Protein AF-A0A9X8H5X5-F1 (afdb_monomer_lite)

InterPro domains:
  IPR011709 DEAD-box helicase, OB fold [PF07717] (3-53)

pLDDT: mean 88.12, std 8.19, range [50.34, 95.38]

Foldseek 3Di:
DDPPADEEADCPDPCVPVPAPDKDADDWDDDVGIHGPPIDHDDPVVCCVVPVVVDDDDDPVDDDPVNVPDDDDDDDDPVDDPPPPPPVVVPD

Structure (mmCIF, N/CA/C/O backbone):
data_AF-A0A9X8H5X5-F1
#
_entry.id   AF-A0A9X8H5X5-F1
#
loop_
_atom_site.group_PDB
_atom_site.id
_atom_site.type_symbol
_atom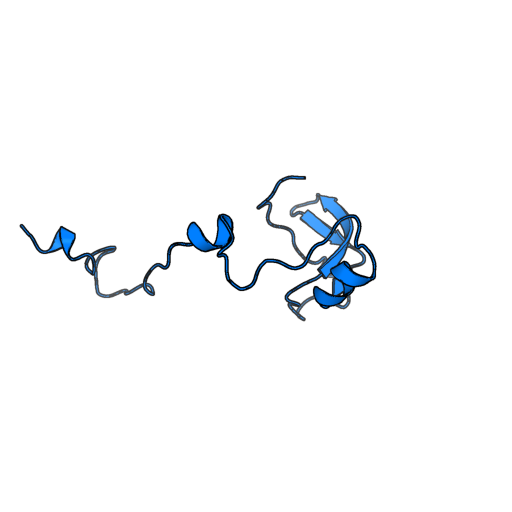_site.label_atom_id
_atom_site.label_alt_id
_atom_site.label_comp_id
_atom_site.label_asym_id
_atom_site.label_entity_id
_atom_site.label_seq_id
_atom_site.pdbx_PDB_ins_code
_atom_site.Cartn_x
_atom_site.Cartn_y
_atom_site.Cartn_z
_atom_site.occupancy
_atom_site.B_iso_or_equiv
_atom_site.auth_seq_id
_atom_site.auth_comp_id
_atom_site.auth_asym_id
_atom_site.auth_atom_id
_atom_site.pdbx_PDB_model_num
ATOM 1 N N . MET A 1 1 ? -16.108 -2.655 -4.103 1.00 50.34 1 MET A N 1
ATOM 2 C CA . MET A 1 1 ? -14.637 -2.780 -4.063 1.00 50.34 1 MET A CA 1
ATOM 3 C C . MET A 1 1 ? -14.325 -3.759 -2.946 1.00 50.34 1 MET A C 1
ATOM 5 O O . MET A 1 1 ? -14.834 -3.554 -1.853 1.00 50.34 1 MET A O 1
ATOM 9 N N . VAL A 1 2 ? -13.671 -4.882 -3.240 1.00 54.91 2 VAL A N 1
ATOM 10 C CA . VAL A 1 2 ? -13.498 -5.979 -2.273 1.00 54.91 2 VAL A CA 1
ATOM 11 C C . VAL A 1 2 ? -12.395 -5.588 -1.287 1.00 54.91 2 VAL A C 1
ATOM 13 O O . VAL A 1 2 ? -11.228 -5.504 -1.660 1.00 54.91 2 VAL A O 1
ATOM 16 N N . GLU A 1 3 ? -12.763 -5.286 -0.042 1.00 73.69 3 GLU A N 1
ATOM 17 C CA . GLU A 1 3 ? -11.789 -5.057 1.028 1.00 73.69 3 GLU A CA 1
ATOM 18 C C . GLU A 1 3 ? -11.008 -6.356 1.290 1.00 73.69 3 GLU A C 1
ATOM 20 O O . GLU A 1 3 ? -11.601 -7.414 1.489 1.00 73.69 3 GLU A O 1
ATOM 25 N N . GLY A 1 4 ? -9.672 -6.284 1.287 1.00 77.44 4 GLY A N 1
ATOM 26 C CA . GLY A 1 4 ? -8.798 -7.416 1.622 1.00 77.44 4 GLY A CA 1
ATOM 27 C C . GLY A 1 4 ? -8.291 -8.256 0.445 1.00 77.44 4 GLY A C 1
ATOM 28 O O . GLY A 1 4 ? -7.613 -9.255 0.678 1.00 77.44 4 GLY A O 1
ATOM 29 N N . GLN A 1 5 ? -8.564 -7.866 -0.803 1.00 86.50 5 GLN A N 1
ATOM 30 C CA . GLN A 1 5 ? -7.995 -8.540 -1.971 1.00 86.50 5 GLN A CA 1
ATOM 31 C C . GLN A 1 5 ? -6.503 -8.178 -2.144 1.00 86.50 5 GLN A C 1
ATOM 33 O O . GLN A 1 5 ? -6.171 -6.989 -2.186 1.00 86.50 5 GLN A O 1
ATOM 38 N N . PRO A 1 6 ? -5.585 -9.161 -2.225 1.00 90.69 6 PRO A N 1
ATOM 39 C CA . PRO A 1 6 ? -4.160 -8.885 -2.369 1.00 90.69 6 PRO A CA 1
ATOM 40 C C . PRO A 1 6 ? -3.830 -8.403 -3.788 1.00 90.69 6 PRO A C 1
ATOM 42 O O . PRO A 1 6 ? -3.940 -9.158 -4.752 1.00 90.69 6 PRO A O 1
ATOM 45 N N . VAL A 1 7 ? -3.357 -7.161 -3.896 1.00 92.81 7 VAL A N 1
ATOM 46 C CA . VAL A 1 7 ? -2.911 -6.535 -5.151 1.00 92.81 7 VAL A CA 1
ATOM 47 C C . VAL A 1 7 ? -1.415 -6.227 -5.108 1.00 92.81 7 VAL A C 1
ATOM 49 O O . VAL A 1 7 ? -0.846 -5.981 -4.043 1.00 92.81 7 VAL A O 1
ATOM 52 N N . TYR A 1 8 ? -0.764 -6.225 -6.270 1.00 93.62 8 TYR A N 1
ATOM 53 C CA . TYR A 1 8 ? 0.689 -6.082 -6.389 1.00 93.62 8 TYR A CA 1
ATOM 54 C C . TYR 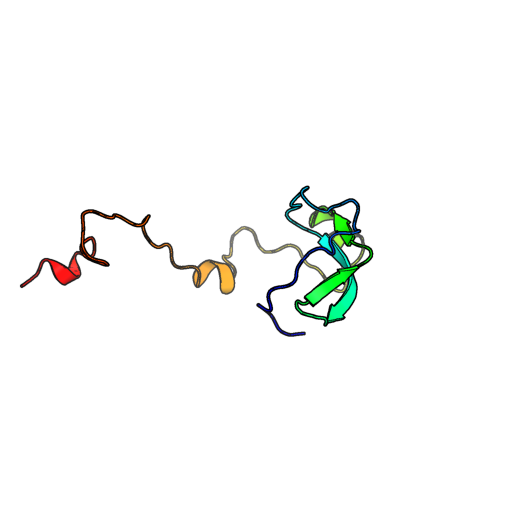A 1 8 ? 1.069 -4.882 -7.260 1.00 93.62 8 TYR A C 1
ATOM 56 O O . TYR A 1 8 ? 0.358 -4.518 -8.192 1.00 93.62 8 TYR A O 1
ATOM 64 N N . ILE A 1 9 ? 2.226 -4.270 -7.001 1.00 95.25 9 ILE A N 1
ATOM 65 C CA . ILE A 1 9 ? 2.788 -3.248 -7.897 1.00 95.25 9 ILE A CA 1
ATOM 66 C C . ILE A 1 9 ? 3.305 -3.946 -9.161 1.00 95.25 9 ILE A C 1
ATOM 68 O O . ILE A 1 9 ? 4.041 -4.931 -9.072 1.00 95.25 9 ILE A O 1
ATOM 72 N N . HIS A 1 10 ? 2.921 -3.450 -10.340 1.00 94.12 10 HIS A N 1
ATOM 73 C CA . HIS A 1 10 ? 3.389 -4.011 -11.606 1.00 94.12 10 HIS A CA 1
ATOM 74 C C . HIS A 1 10 ? 4.927 -3.902 -11.735 1.00 94.12 10 HIS A C 1
ATOM 76 O O . HIS A 1 10 ? 5.463 -2.824 -11.467 1.00 94.12 10 HIS A O 1
ATOM 82 N N . PRO A 1 11 ? 5.647 -4.940 -12.214 1.00 93.19 11 PRO A N 1
ATOM 83 C CA . PRO A 1 11 ? 7.115 -4.934 -12.298 1.00 93.19 11 PRO A CA 1
ATOM 84 C C . PRO A 1 11 ? 7.720 -3.794 -13.124 1.00 93.19 11 PRO A C 1
ATOM 86 O O . PRO A 1 11 ? 8.817 -3.334 -12.839 1.00 93.19 11 PRO A O 1
ATOM 89 N N . ALA A 1 12 ? 6.991 -3.312 -14.134 1.00 91.62 12 ALA A N 1
ATOM 90 C CA . ALA A 1 12 ? 7.413 -2.173 -14.956 1.00 91.62 12 ALA A CA 1
ATOM 91 C C . ALA A 1 12 ? 7.215 -0.793 -14.289 1.00 91.62 12 ALA A C 1
ATOM 93 O O . ALA A 1 12 ? 7.536 0.226 -14.893 1.00 91.62 12 ALA A O 1
ATOM 94 N N . SER A 1 13 ? 6.636 -0.724 -13.087 1.00 92.69 13 SER A N 1
ATOM 95 C CA . SER A 1 13 ? 6.479 0.539 -12.361 1.00 92.69 13 SER A CA 1
ATOM 96 C C . SER A 1 13 ? 7.812 0.995 -11.765 1.00 92.69 13 SER A C 1
ATOM 98 O O . SER A 1 13 ? 8.566 0.190 -11.227 1.00 92.69 13 SER A O 1
ATOM 100 N N . ALA A 1 14 ? 8.060 2.306 -11.749 1.00 92.12 14 ALA A N 1
ATOM 101 C CA . ALA A 1 14 ? 9.218 2.896 -11.070 1.00 92.12 14 ALA A CA 1
ATOM 102 C C . ALA A 1 14 ? 9.236 2.647 -9.545 1.00 92.12 14 ALA A C 1
ATOM 104 O O . ALA A 1 14 ? 10.284 2.754 -8.911 1.00 92.12 14 ALA A O 1
ATOM 105 N N . LEU A 1 15 ? 8.085 2.312 -8.951 1.00 92.62 15 LEU A N 1
ATOM 106 C CA . LEU A 1 15 ? 7.959 1.990 -7.525 1.00 92.62 15 LEU A CA 1
ATOM 107 C C . LEU A 1 15 ? 8.178 0.503 -7.217 1.00 92.62 15 LEU A C 1
ATOM 109 O O . LEU A 1 15 ? 8.069 0.090 -6.059 1.00 92.62 15 LEU A O 1
ATOM 113 N N . PHE A 1 16 ? 8.502 -0.311 -8.224 1.00 89.44 16 PHE A N 1
ATOM 114 C CA . PHE A 1 16 ? 8.865 -1.704 -8.014 1.00 89.44 16 PHE A CA 1
ATOM 115 C C . PHE A 1 16 ? 10.107 -1.789 -7.101 1.00 89.44 16 PHE A C 1
ATOM 117 O O . PHE A 1 16 ? 11.089 -1.080 -7.308 1.00 89.44 16 PHE A O 1
ATOM 124 N N . ASN A 1 17 ? 10.043 -2.614 -6.049 1.00 90.12 17 ASN A N 1
ATOM 125 C CA . ASN A 1 17 ? 11.045 -2.758 -4.972 1.00 90.12 17 ASN A CA 1
ATOM 126 C C . ASN A 1 17 ? 11.244 -1.561 -4.018 1.00 90.12 17 ASN A C 1
ATOM 128 O O . ASN A 1 17 ? 12.140 -1.604 -3.176 1.00 90.12 17 ASN A O 1
ATOM 132 N N . LYS A 1 18 ? 10.438 -0.495 -4.104 1.00 90.38 18 LYS A N 1
ATOM 133 C CA . LYS A 1 18 ? 10.487 0.613 -3.127 1.00 90.38 18 LYS A CA 1
ATOM 134 C C . LYS A 1 18 ? 9.590 0.391 -1.907 1.00 90.38 18 LYS A C 1
ATOM 136 O O . LYS A 1 18 ? 9.789 1.063 -0.905 1.00 90.38 18 LYS A O 1
ATOM 141 N N . ASN A 1 19 ? 8.626 -0.528 -2.005 1.00 88.44 19 ASN A N 1
ATOM 142 C CA . ASN A 1 19 ? 7.658 -0.881 -0.958 1.00 88.44 19 ASN A CA 1
ATOM 143 C C . ASN A 1 19 ? 7.102 0.331 -0.171 1.00 88.44 19 ASN A C 1
ATOM 145 O O . ASN A 1 19 ? 7.212 0.362 1.055 1.00 88.44 19 ASN A O 1
ATOM 149 N N . PRO A 1 20 ? 6.510 1.332 -0.853 1.00 93.44 20 PRO A N 1
ATOM 150 C CA . PRO A 1 20 ? 5.828 2.429 -0.169 1.00 93.44 20 PRO A CA 1
ATOM 151 C C . PRO A 1 20 ? 4.648 1.914 0.670 1.00 93.44 20 PRO A C 1
ATOM 153 O O . PRO A 1 20 ? 3.962 0.975 0.268 1.00 93.44 20 PRO A O 1
ATOM 156 N N . GLU A 1 21 ? 4.390 2.557 1.811 1.00 92.31 21 GLU A N 1
ATOM 157 C CA . GLU A 1 21 ? 3.288 2.189 2.715 1.00 92.31 21 GLU A CA 1
ATOM 158 C C . GLU A 1 21 ? 1.910 2.509 2.111 1.00 92.31 21 GLU A C 1
ATOM 160 O O . GLU A 1 21 ? 0.978 1.718 2.232 1.00 92.31 21 GLU A O 1
ATOM 165 N N . TRP A 1 22 ? 1.798 3.647 1.416 1.00 93.00 22 TRP A N 1
ATOM 166 C CA . TRP A 1 22 ? 0.553 4.139 0.826 1.00 93.00 22 TRP A CA 1
ATOM 167 C C . TRP A 1 22 ? 0.746 4.492 -0.646 1.00 93.00 22 TRP A C 1
ATOM 169 O O . TRP A 1 22 ? 1.696 5.190 -1.014 1.00 93.00 22 TRP A O 1
ATOM 179 N N . VAL A 1 23 ? -0.177 4.027 -1.492 1.00 94.44 23 VAL A N 1
ATOM 180 C CA . VAL A 1 23 ? -0.157 4.282 -2.934 1.00 94.44 23 VAL A CA 1
ATOM 181 C C . VAL A 1 23 ? -1.545 4.562 -3.498 1.00 94.44 23 VAL A C 1
ATOM 183 O O . VAL A 1 23 ? -2.545 4.043 -3.006 1.00 94.44 23 VAL A O 1
ATOM 186 N N . ILE A 1 24 ? -1.581 5.336 -4.579 1.00 94.06 24 ILE A N 1
ATOM 187 C CA . ILE A 1 24 ? -2.727 5.458 -5.486 1.00 94.06 24 ILE A CA 1
ATOM 188 C C . ILE A 1 24 ? -2.342 4.820 -6.823 1.00 94.06 24 ILE A C 1
ATOM 190 O O . ILE A 1 24 ? -1.185 4.901 -7.241 1.00 94.06 24 ILE A O 1
ATOM 194 N N . TYR A 1 25 ? -3.302 4.186 -7.493 1.00 94.69 25 TYR A N 1
ATOM 195 C CA . TYR A 1 25 ? -3.139 3.600 -8.822 1.00 94.69 25 TYR A CA 1
ATOM 196 C C . TYR A 1 25 ? -4.203 4.134 -9.782 1.00 94.69 25 TYR A C 1
ATOM 198 O O . TYR A 1 25 ? -5.309 4.466 -9.358 1.00 94.69 25 TYR A O 1
ATOM 206 N N . GLN A 1 26 ? -3.872 4.193 -11.073 1.00 95.12 26 GLN A N 1
ATOM 207 C CA . GLN A 1 26 ? -4.826 4.588 -12.116 1.00 95.12 26 GLN A CA 1
ATOM 208 C C . GLN A 1 26 ? -5.644 3.396 -12.616 1.00 95.12 26 GLN A C 1
ATOM 210 O O . GLN A 1 26 ? -6.840 3.518 -12.856 1.00 95.12 26 GLN A O 1
ATOM 215 N N . GLU A 1 27 ? -4.997 2.244 -12.795 1.00 94.25 27 GLU A N 1
ATOM 216 C CA . GLU A 1 27 ? -5.619 1.055 -13.380 1.00 94.25 27 GLU A CA 1
ATOM 217 C C . GLU A 1 27 ? -5.232 -0.194 -12.597 1.00 94.25 27 GLU A C 1
ATOM 219 O O . GLU A 1 27 ? -4.100 -0.323 -12.112 1.00 94.25 27 GLU A O 1
ATOM 224 N N . LEU A 1 28 ? -6.172 -1.134 -12.527 1.00 93.75 28 LEU A N 1
ATOM 225 C CA . LEU A 1 28 ? -5.960 -2.467 -11.983 1.00 93.75 28 LEU A CA 1
ATOM 226 C C . LEU A 1 28 ? -6.150 -3.486 -13.107 1.00 93.75 28 LEU A C 1
ATOM 228 O O . LEU A 1 28 ? -7.220 -3.553 -13.709 1.00 93.75 28 LEU A O 1
ATOM 232 N N . VAL A 1 29 ? -5.109 -4.266 -13.394 1.00 93.69 29 VAL A N 1
ATOM 233 C CA . VAL A 1 29 ? -5.124 -5.265 -14.469 1.00 93.69 29 VAL A CA 1
ATOM 234 C C . VAL A 1 29 ? -4.994 -6.659 -13.869 1.00 93.69 29 VAL A C 1
ATOM 236 O O . VAL A 1 29 ? -4.005 -6.972 -13.201 1.00 93.69 29 VAL A O 1
ATOM 239 N N . LEU A 1 30 ? -5.987 -7.508 -14.132 1.00 92.75 30 LEU A N 1
ATOM 240 C CA . LEU A 1 30 ? -5.970 -8.918 -13.758 1.00 92.75 30 LEU A CA 1
ATOM 241 C C . LEU A 1 30 ? -5.249 -9.731 -14.839 1.00 92.75 30 LEU A C 1
ATOM 243 O O . LEU A 1 30 ? -5.683 -9.778 -15.987 1.00 92.75 30 LEU A O 1
ATOM 247 N N . THR A 1 31 ? -4.145 -10.375 -14.462 1.00 89.56 31 THR A N 1
ATOM 248 C CA . THR A 1 31 ? -3.426 -11.346 -15.309 1.00 89.56 31 THR A CA 1
ATOM 249 C C . THR A 1 31 ? -3.264 -12.660 -14.535 1.00 89.56 31 THR A C 1
ATOM 251 O O . THR A 1 31 ? -4.261 -13.283 -14.192 1.00 89.56 31 THR A O 1
ATOM 254 N N . THR A 1 32 ? -2.038 -13.073 -14.189 1.00 90.56 32 THR A N 1
ATOM 255 C CA . THR A 1 32 ? -1.780 -14.168 -13.231 1.00 90.56 32 THR A CA 1
ATOM 256 C C . THR A 1 32 ? -2.003 -13.722 -11.785 1.00 90.56 32 THR A C 1
ATOM 258 O O . THR A 1 32 ? -2.422 -14.502 -10.936 1.00 90.56 32 THR A O 1
ATOM 261 N N . LYS A 1 33 ? -1.703 -12.452 -11.507 1.00 91.00 33 LYS A N 1
ATOM 262 C CA . LYS A 1 33 ? -2.020 -11.742 -10.267 1.00 91.00 33 LYS A CA 1
ATOM 263 C C . LYS A 1 33 ? -2.627 -10.399 -10.649 1.00 91.00 33 LYS A C 1
ATOM 265 O O . LYS A 1 33 ? -2.518 -9.965 -11.801 1.00 91.00 33 LYS A O 1
ATOM 270 N N . GLU A 1 34 ? -3.259 -9.742 -9.693 1.00 93.62 34 GLU A N 1
ATOM 271 C CA . GLU A 1 34 ? -3.744 -8.384 -9.895 1.00 93.62 34 GLU A CA 1
ATOM 272 C C . GLU A 1 34 ? -2.609 -7.388 -9.727 1.00 93.62 34 GLU A C 1
ATOM 274 O O . GLU A 1 34 ? -1.966 -7.321 -8.674 1.00 93.62 34 GLU A O 1
ATOM 279 N N . TYR A 1 35 ? -2.370 -6.619 -10.783 1.00 94.69 35 TYR A N 1
ATOM 280 C CA . TYR A 1 35 ? -1.297 -5.645 -10.832 1.00 94.69 35 TYR A CA 1
ATOM 281 C C . TYR A 1 35 ? -1.840 -4.226 -10.962 1.00 94.69 35 TYR A C 1
ATOM 283 O O . TYR A 1 35 ? -2.629 -3.919 -11.856 1.00 94.69 35 TYR A O 1
ATOM 291 N N . MET A 1 36 ? -1.350 -3.347 -10.094 1.00 95.38 36 MET A N 1
ATOM 292 C CA . MET A 1 36 ? -1.568 -1.907 -10.157 1.00 95.38 36 MET A CA 1
ATOM 293 C C . MET A 1 36 ? -0.621 -1.277 -11.184 1.00 95.38 36 MET A C 1
ATOM 295 O O . MET A 1 36 ? 0.601 -1.469 -11.113 1.00 95.38 36 MET A O 1
ATOM 299 N N . ARG A 1 37 ? -1.177 -0.498 -12.117 1.00 94.31 37 ARG A N 1
ATOM 300 C CA . ARG A 1 37 ? -0.436 0.287 -13.117 1.00 94.31 37 ARG A CA 1
ATOM 301 C C . ARG A 1 37 ? -0.560 1.786 -12.850 1.00 94.31 37 ARG A C 1
ATOM 303 O O . ARG A 1 37 ? -1.558 2.251 -12.305 1.00 94.31 37 ARG A O 1
ATOM 310 N N . ASN A 1 38 ? 0.479 2.527 -13.250 1.00 94.50 38 ASN A N 1
ATOM 311 C CA . ASN A 1 38 ? 0.632 3.968 -13.004 1.00 94.50 38 ASN A CA 1
ATOM 312 C C . ASN A 1 38 ? 0.451 4.309 -11.516 1.00 94.50 38 ASN A C 1
ATOM 314 O O . ASN A 1 38 ? -0.487 4.991 -11.117 1.00 94.50 38 ASN A O 1
ATOM 318 N N . VAL A 1 39 ? 1.338 3.744 -10.693 1.00 95.38 39 VAL A N 1
ATOM 319 C CA . VAL A 1 39 ? 1.291 3.848 -9.230 1.00 95.38 39 VAL A CA 1
ATOM 320 C C . VAL A 1 39 ? 2.067 5.077 -8.756 1.00 95.38 39 VAL A C 1
ATOM 322 O O . VAL A 1 39 ? 3.172 5.328 -9.238 1.00 95.38 39 VAL A O 1
ATOM 325 N N . MET A 1 40 ? 1.517 5.798 -7.779 1.00 94.62 40 MET A N 1
ATOM 326 C CA . MET A 1 40 ? 2.144 6.942 -7.114 1.00 94.62 40 MET A CA 1
ATOM 327 C C . MET A 1 40 ? 2.137 6.738 -5.596 1.00 94.62 40 MET A C 1
ATOM 329 O O . MET A 1 40 ? 1.111 6.366 -5.030 1.00 94.62 40 MET A O 1
ATOM 333 N N . ALA A 1 41 ? 3.269 6.993 -4.937 1.00 95.19 41 ALA A N 1
ATOM 334 C CA . ALA A 1 41 ? 3.357 7.001 -3.478 1.00 95.19 41 ALA A CA 1
ATOM 335 C C . ALA A 1 41 ? 2.770 8.302 -2.914 1.00 95.19 41 ALA A C 1
ATOM 337 O O . ALA A 1 41 ? 3.004 9.374 -3.475 1.00 95.19 41 ALA A O 1
ATOM 338 N N . ILE A 1 42 ? 2.026 8.211 -1.812 1.00 94.88 42 ILE A N 1
ATOM 339 C CA . ILE A 1 42 ? 1.326 9.356 -1.211 1.00 94.88 42 ILE A CA 1
ATOM 340 C C . ILE A 1 42 ? 1.513 9.417 0.310 1.00 94.88 42 ILE A C 1
ATOM 342 O O . ILE A 1 42 ? 1.711 8.385 0.947 1.00 94.88 42 ILE A O 1
ATOM 346 N N . ASP A 1 43 ? 1.396 10.610 0.905 1.00 93.44 43 ASP A N 1
ATOM 347 C CA . ASP A 1 43 ? 1.115 10.748 2.344 1.00 93.44 43 ASP A CA 1
ATOM 348 C C . ASP A 1 43 ? -0.417 10.774 2.537 1.00 93.44 43 ASP A C 1
ATOM 350 O O . ASP A 1 43 ? -1.097 11.602 1.917 1.00 93.44 43 ASP A O 1
ATOM 354 N N . PRO A 1 44 ? -0.999 9.910 3.392 1.00 90.94 44 PRO A N 1
ATOM 355 C CA . PRO A 1 44 ? -2.442 9.891 3.647 1.00 90.94 44 PRO A CA 1
ATOM 356 C C . PRO A 1 44 ? -3.013 11.233 4.139 1.00 90.94 44 PRO A C 1
ATOM 358 O O . PRO A 1 44 ? -4.213 11.472 3.992 1.00 90.94 44 PRO A O 1
ATOM 361 N N . LYS A 1 45 ? -2.192 12.136 4.695 1.00 91.06 45 LYS A N 1
ATOM 362 C CA . LYS A 1 45 ? -2.637 13.477 5.117 1.00 91.06 45 LYS A CA 1
ATOM 363 C C . LYS A 1 45 ? -3.173 14.311 3.954 1.00 91.06 45 LYS A C 1
ATOM 365 O O . LYS A 1 45 ? -4.132 15.053 4.153 1.00 91.06 45 LYS A O 1
ATOM 370 N N . TRP 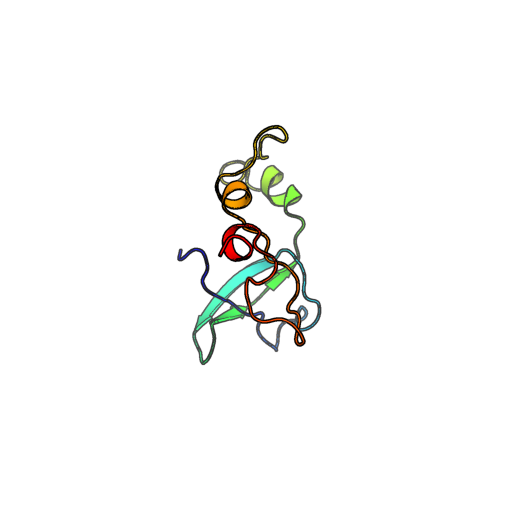A 1 46 ? -2.614 14.149 2.752 1.00 93.25 46 TRP A N 1
ATOM 371 C CA . TRP A 1 46 ? -3.021 14.912 1.568 1.00 93.25 46 TRP A CA 1
ATOM 372 C C . TRP A 1 46 ? -4.460 14.610 1.153 1.00 93.25 46 TRP A C 1
ATOM 374 O O . TRP A 1 46 ? -5.166 15.492 0.681 1.00 93.25 46 TRP A O 1
ATOM 384 N N . LEU A 1 47 ? -4.932 13.380 1.372 1.00 92.31 47 LEU A N 1
ATOM 385 C CA . LEU A 1 47 ? -6.282 12.964 0.985 1.00 92.31 47 LEU A CA 1
ATOM 386 C C . LEU A 1 47 ? -7.374 13.708 1.754 1.00 92.31 47 LEU A C 1
ATOM 388 O O . LEU A 1 47 ? -8.435 13.990 1.203 1.00 92.31 47 LEU A O 1
ATOM 392 N N . VAL A 1 48 ? -7.108 14.053 3.015 1.00 91.25 48 VAL A N 1
ATOM 393 C CA . VAL A 1 48 ? -8.049 14.825 3.835 1.00 91.25 48 VAL A CA 1
ATOM 394 C C . VAL A 1 48 ? -8.205 16.249 3.296 1.00 91.25 48 VAL A C 1
ATOM 396 O O . VAL A 1 48 ? -9.292 16.814 3.372 1.00 91.25 48 VAL A O 1
ATOM 399 N N . GLU A 1 49 ? -7.130 16.819 2.752 1.00 91.38 49 GLU A N 1
ATOM 400 C CA . GLU A 1 49 ? -7.105 18.185 2.222 1.00 91.38 49 GLU A CA 1
ATOM 401 C C . GLU A 1 49 ? -7.637 18.248 0.784 1.00 91.38 49 GLU A C 1
ATOM 403 O O . GLU A 1 49 ? -8.451 19.111 0.467 1.00 91.38 49 GLU A O 1
ATOM 408 N N . LEU A 1 50 ? -7.221 17.311 -0.074 1.00 92.56 50 LEU A N 1
ATOM 409 C CA . LEU A 1 50 ? -7.566 17.282 -1.499 1.00 92.56 50 LEU A CA 1
ATOM 410 C C . LEU A 1 50 ? -8.950 16.680 -1.778 1.00 92.56 50 LEU A C 1
ATOM 412 O O . LEU A 1 50 ? -9.576 17.022 -2.779 1.00 92.56 50 LEU A O 1
ATOM 416 N N . ALA A 1 51 ? -9.436 15.782 -0.918 1.00 92.75 51 ALA A N 1
ATOM 417 C CA . ALA A 1 51 ? -10.707 15.083 -1.101 1.00 92.75 51 ALA A CA 1
ATOM 418 C C . ALA A 1 51 ? -11.527 15.003 0.209 1.00 92.75 51 ALA A C 1
ATOM 420 O O . ALA A 1 51 ? -11.878 13.908 0.668 1.00 92.75 51 ALA A O 1
ATOM 421 N N . PRO A 1 52 ? -11.918 16.153 0.796 1.00 91.75 52 PRO A N 1
ATOM 422 C CA . PRO A 1 52 ? -12.626 16.208 2.081 1.00 91.75 52 PRO A CA 1
ATOM 423 C C . PRO A 1 52 ? -14.023 15.566 2.052 1.00 91.75 52 PRO A C 1
ATOM 425 O O . PRO A 1 52 ? -14.566 15.201 3.094 1.00 91.75 52 PRO A O 1
ATOM 428 N N . ALA A 1 53 ? -14.617 15.406 0.864 1.00 93.62 53 ALA A N 1
ATOM 429 C CA . ALA A 1 53 ? -15.893 14.710 0.694 1.00 93.62 53 ALA A CA 1
ATOM 430 C C . ALA A 1 53 ? -15.780 13.195 0.948 1.00 93.62 53 ALA A C 1
ATOM 432 O O . ALA A 1 53 ? -16.753 12.568 1.367 1.00 93.62 53 ALA A O 1
ATOM 433 N N . PHE A 1 54 ? -14.598 12.616 0.718 1.00 89.94 54 PHE A N 1
ATOM 434 C CA . PHE A 1 54 ? -14.354 11.176 0.812 1.00 89.94 54 PHE A CA 1
ATOM 435 C C . PHE A 1 54 ? -13.589 10.789 2.079 1.00 89.94 54 PHE A C 1
ATOM 437 O O . PHE A 1 54 ? -13.865 9.740 2.661 1.00 89.94 54 PHE A O 1
ATOM 444 N N . PHE A 1 55 ? -12.658 1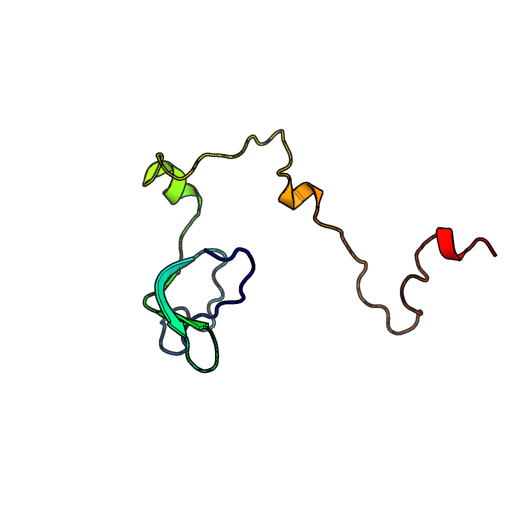1.630 2.537 1.00 90.94 55 PHE A N 1
ATOM 445 C CA . PHE A 1 55 ? -11.760 11.305 3.644 1.00 90.94 55 PHE A CA 1
ATOM 446 C C . PHE A 1 55 ? -11.959 12.232 4.842 1.00 90.94 55 PHE A C 1
ATOM 448 O O . PHE A 1 55 ? -12.133 13.441 4.707 1.00 90.94 55 PHE A O 1
ATOM 455 N N . LYS A 1 56 ? -11.898 11.656 6.046 1.00 88.62 56 LYS A N 1
ATOM 456 C CA . LYS A 1 56 ? -11.997 12.381 7.320 1.00 88.62 56 LYS A CA 1
ATOM 457 C C . LYS A 1 56 ? -10.899 11.921 8.269 1.00 88.62 56 LYS A C 1
ATOM 459 O O . LYS A 1 56 ? -10.535 10.746 8.278 1.00 88.62 56 LYS A O 1
ATOM 464 N N . LYS A 1 57 ? -10.396 12.839 9.100 1.00 86.81 57 LYS A N 1
ATOM 465 C CA . LYS A 1 57 ? -9.472 12.486 10.188 1.00 86.81 57 LYS A CA 1
ATOM 466 C C . LYS A 1 57 ? -10.210 11.614 11.204 1.00 86.81 57 LYS A C 1
ATOM 468 O O . LYS A 1 57 ? -11.333 11.929 11.588 1.00 86.81 57 LYS A O 1
ATOM 473 N N . GLY A 1 58 ? -9.582 10.516 11.617 1.00 85.50 58 GLY A N 1
ATOM 474 C CA . GLY A 1 58 ? -10.104 9.677 12.692 1.00 85.50 58 GLY A CA 1
ATOM 475 C C . GLY A 1 58 ? -9.974 10.365 14.052 1.00 85.50 58 GLY A C 1
ATOM 476 O O . GLY A 1 58 ? -8.995 11.070 14.294 1.00 85.50 58 GLY A O 1
ATOM 477 N N . ASP A 1 59 ? -10.941 10.130 14.943 1.00 86.75 59 ASP A N 1
ATOM 478 C CA . ASP A 1 59 ? -10.867 10.567 16.341 1.00 86.75 59 ASP A CA 1
ATOM 479 C C . ASP A 1 59 ? -9.656 9.902 17.026 1.00 86.75 59 ASP A C 1
ATOM 481 O O . ASP A 1 59 ? -9.645 8.675 17.166 1.00 86.75 59 ASP A O 1
ATOM 485 N N . PRO A 1 60 ? -8.657 10.659 17.520 1.00 84.31 60 PRO A N 1
ATOM 486 C CA . PRO A 1 60 ? -7.461 10.070 18.131 1.00 84.31 60 PRO A CA 1
ATOM 487 C C . PRO A 1 60 ? -7.761 9.333 19.444 1.00 84.31 60 PRO A C 1
ATOM 489 O O . PRO A 1 60 ? -6.998 8.469 19.867 1.00 84.31 60 PRO A O 1
ATOM 492 N N . THR A 1 61 ? -8.886 9.646 20.087 1.00 88.75 61 THR A N 1
ATOM 493 C CA . THR A 1 61 ? -9.330 9.032 21.345 1.00 88.75 61 THR A CA 1
ATOM 494 C C . THR A 1 61 ? -10.100 7.728 21.145 1.00 88.75 61 THR A C 1
ATOM 496 O O . THR A 1 61 ? -10.323 6.997 22.111 1.00 88.75 61 THR A O 1
ATOM 499 N N . LYS A 1 62 ? -10.519 7.404 19.914 1.00 86.50 62 LYS A N 1
ATOM 500 C CA . LYS A 1 62 ? -11.345 6.226 19.629 1.00 86.50 62 LYS A CA 1
ATOM 501 C C . LYS A 1 62 ? -10.612 5.255 18.720 1.00 86.50 62 LYS A C 1
ATOM 503 O O . LYS A 1 62 ? -10.215 5.576 17.606 1.00 86.50 62 LYS A O 1
ATOM 508 N N . LEU A 1 63 ? -10.513 4.009 19.172 1.00 83.69 63 LEU A N 1
ATOM 509 C CA . LEU A 1 63 ? -9.981 2.935 18.346 1.00 83.69 63 LEU A CA 1
ATOM 510 C C . LEU A 1 63 ? -10.982 2.543 17.249 1.00 83.69 63 LEU A C 1
ATOM 512 O O . LEU A 1 63 ? -12.156 2.296 17.546 1.00 83.69 63 LEU A O 1
ATOM 516 N N . THR A 1 64 ? -10.518 2.437 16.000 1.00 85.50 64 THR A N 1
ATOM 517 C CA . THR A 1 64 ? -11.347 1.952 14.885 1.00 85.50 64 THR A CA 1
ATOM 518 C C . THR A 1 64 ? -11.798 0.510 15.133 1.00 85.50 64 THR A C 1
ATOM 520 O O . THR A 1 64 ? -11.110 -0.263 15.805 1.00 85.50 64 THR A O 1
ATOM 523 N N . LYS A 1 65 ? -12.956 0.117 14.579 1.00 84.81 65 LYS A N 1
ATOM 524 C CA . LYS A 1 65 ? -13.458 -1.270 14.680 1.00 84.81 65 LYS A CA 1
ATOM 525 C C . LYS A 1 65 ? -12.417 -2.279 14.183 1.00 84.81 65 LYS A C 1
ATOM 527 O O . LYS A 1 65 ? -12.202 -3.298 14.827 1.00 84.81 65 LYS A O 1
ATOM 532 N N . GLN A 1 66 ? -11.723 -1.942 13.095 1.00 83.81 66 GLN A N 1
ATOM 533 C CA . GLN A 1 66 ? -10.661 -2.765 12.525 1.00 83.81 66 GLN A CA 1
ATOM 534 C C . GLN A 1 66 ? -9.484 -2.931 13.492 1.00 83.81 66 GLN A C 1
ATOM 536 O O . GLN A 1 66 ? -9.073 -4.055 13.751 1.00 83.81 66 GLN A O 1
ATOM 541 N N . LYS A 1 67 ? -8.981 -1.842 14.092 1.00 85.19 67 LYS A N 1
ATOM 542 C CA . LYS A 1 67 ? -7.861 -1.926 15.040 1.00 85.19 67 LYS A CA 1
ATOM 543 C C . LYS A 1 67 ? -8.253 -2.625 16.349 1.00 85.19 67 LYS A C 1
ATOM 545 O O . LYS A 1 67 ? -7.415 -3.292 16.938 1.00 85.19 67 LYS A O 1
ATOM 550 N N . LYS A 1 68 ? -9.526 -2.556 16.768 1.00 87.31 68 LYS A N 1
ATOM 551 C CA . LYS A 1 68 ? -10.068 -3.370 17.880 1.00 87.31 68 LYS A CA 1
ATOM 552 C C . LYS A 1 68 ? -10.087 -4.870 17.572 1.00 87.31 68 LYS A C 1
ATOM 554 O O . LYS A 1 68 ? -9.952 -5.667 18.491 1.00 87.31 68 LYS A O 1
ATOM 559 N N . ALA A 1 69 ? -10.293 -5.243 16.310 1.00 88.12 69 ALA A N 1
ATOM 560 C CA . ALA A 1 69 ? -10.360 -6.636 15.877 1.00 88.12 69 ALA A CA 1
ATOM 561 C C . ALA A 1 69 ? -8.979 -7.259 15.600 1.00 88.12 69 ALA A C 1
ATOM 563 O O . ALA A 1 69 ? -8.885 -8.474 15.439 1.00 88.12 69 ALA A O 1
ATOM 564 N N . GLN A 1 70 ? -7.908 -6.457 15.546 1.00 87.38 70 GLN A N 1
ATOM 565 C CA . GLN A 1 70 ? -6.551 -6.969 15.369 1.00 87.38 70 GLN A CA 1
ATOM 566 C C . GLN A 1 70 ? -6.125 -7.768 16.604 1.00 87.38 70 GLN A C 1
ATOM 568 O O . GLN A 1 70 ? -6.063 -7.249 17.718 1.00 87.38 70 GLN A O 1
ATOM 573 N N . LYS A 1 71 ? -5.819 -9.045 16.388 1.00 87.06 71 LYS A N 1
ATOM 574 C CA . LYS A 1 71 ? -5.311 -9.955 17.409 1.00 87.06 71 LYS A CA 1
ATOM 575 C C . LYS A 1 71 ? -3.817 -10.136 17.190 1.00 87.06 71 LYS A C 1
ATOM 577 O O . LYS A 1 71 ? -3.396 -10.510 16.101 1.00 87.06 71 LYS A O 1
ATOM 582 N N . ILE A 1 72 ? -3.030 -9.866 18.224 1.00 87.00 72 ILE A N 1
ATOM 583 C CA . ILE A 1 72 ? -1.602 -10.171 18.207 1.00 87.00 72 ILE A CA 1
ATOM 584 C C . ILE A 1 72 ? -1.402 -11.662 18.481 1.00 87.00 72 ILE A C 1
ATOM 586 O O . ILE A 1 72 ? -2.039 -12.236 19.369 1.00 87.00 72 ILE A O 1
ATOM 590 N N . GLU A 1 73 ? -0.519 -12.282 17.712 1.00 85.94 73 GLU A N 1
ATOM 591 C CA . GLU A 1 73 ? -0.042 -13.638 17.953 1.00 85.94 73 GLU A CA 1
ATOM 592 C C . GLU A 1 73 ? 1.447 -13.569 18.293 1.00 85.94 73 GLU A C 1
ATOM 594 O O . GLU A 1 73 ? 2.156 -12.708 17.760 1.00 85.94 73 GLU A O 1
ATOM 599 N N . PRO A 1 74 ? 1.932 -14.405 19.224 1.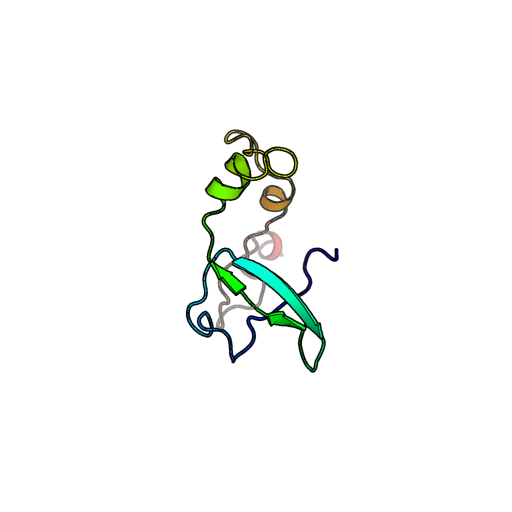00 88.56 74 PRO A N 1
ATOM 600 C CA . PRO A 1 74 ? 3.351 -14.436 19.528 1.00 88.56 74 PRO A CA 1
ATOM 601 C C . PRO A 1 74 ? 4.144 -14.924 18.317 1.00 88.56 74 PRO A C 1
ATOM 603 O O . PRO A 1 74 ? 3.630 -15.641 17.456 1.00 88.56 74 PRO A O 1
ATOM 606 N N . LEU A 1 75 ? 5.421 -14.547 18.282 1.00 88.50 75 LEU A N 1
ATOM 607 C CA . LEU A 1 75 ? 6.345 -15.035 17.269 1.00 88.50 75 LEU A CA 1
ATOM 608 C C . LEU A 1 75 ? 6.396 -16.570 17.297 1.00 88.50 75 LEU A C 1
ATOM 610 O O . LEU A 1 75 ? 6.347 -17.179 18.366 1.00 88.50 75 LEU A O 1
ATOM 614 N N . HIS A 1 76 ? 6.498 -17.180 16.115 1.00 87.88 76 HIS A N 1
ATOM 615 C CA . HIS A 1 76 ? 6.607 -18.627 15.990 1.00 87.88 76 HIS A CA 1
ATOM 616 C C . HIS A 1 76 ? 7.831 -19.153 16.754 1.00 87.88 76 HIS A C 1
ATOM 618 O O . HIS A 1 76 ? 8.958 -18.721 16.512 1.00 87.88 76 HIS A O 1
ATOM 624 N N . ASP A 1 77 ? 7.592 -20.109 17.647 1.00 90.50 77 ASP A N 1
ATOM 625 C CA . ASP A 1 77 ? 8.615 -20.824 18.400 1.00 90.50 77 ASP A CA 1
ATOM 626 C C . ASP A 1 77 ? 8.711 -22.254 17.859 1.00 90.50 77 ASP A C 1
ATOM 628 O O . ASP A 1 77 ? 7.731 -22.996 17.871 1.00 90.50 77 ASP A O 1
ATOM 632 N N . ARG A 1 78 ? 9.893 -22.642 17.367 1.00 92.12 78 ARG A N 1
ATOM 633 C CA . ARG A 1 78 ? 10.125 -23.980 16.803 1.00 92.12 78 ARG A CA 1
ATOM 634 C C . ARG A 1 78 ? 10.202 -25.067 17.881 1.00 92.12 78 ARG A C 1
ATOM 636 O O . ARG A 1 78 ? 9.988 -26.236 17.572 1.00 92.12 78 ARG A O 1
ATOM 643 N N . PHE A 1 79 ? 10.562 -24.708 19.112 1.00 90.69 79 PHE A N 1
ATOM 644 C CA . PHE A 1 79 ? 10.815 -25.664 20.191 1.00 90.69 79 PHE A CA 1
ATOM 645 C C . PHE A 1 79 ? 9.551 -26.028 20.962 1.00 90.69 79 PHE A C 1
ATOM 647 O O . PHE A 1 79 ? 9.489 -27.097 21.567 1.00 90.69 79 PHE A O 1
ATOM 654 N N . ASN A 1 80 ? 8.541 -25.161 20.923 1.00 87.94 80 ASN A N 1
ATOM 655 C CA . ASN A 1 80 ? 7.302 -25.349 21.651 1.00 87.94 80 ASN A CA 1
ATOM 656 C C . ASN A 1 80 ? 6.129 -25.618 20.703 1.00 87.94 80 ASN A C 1
ATOM 658 O O . ASN A 1 80 ? 6.027 -25.001 19.642 1.00 87.94 80 ASN A O 1
ATOM 662 N N . PRO A 1 81 ? 5.190 -26.501 21.082 1.00 84.62 81 PRO A N 1
ATOM 663 C CA . PRO A 1 81 ? 3.984 -26.697 20.299 1.00 84.62 81 PRO A CA 1
ATOM 664 C C . PRO A 1 81 ? 3.144 -25.406 20.251 1.00 84.62 81 PRO A C 1
ATOM 666 O O . PRO A 1 81 ? 3.198 -24.592 21.189 1.00 84.62 81 PRO A O 1
ATOM 669 N N . PRO A 1 82 ? 2.337 -25.221 19.189 1.00 84.25 82 PRO A N 1
ATOM 670 C CA . PRO A 1 82 ? 1.449 -24.072 19.048 1.00 84.25 82 PRO A CA 1
ATOM 671 C C . PRO A 1 82 ? 0.577 -23.872 20.291 1.00 84.25 82 PRO A C 1
ATOM 673 O O . PRO A 1 82 ? 0.139 -24.837 20.917 1.00 84.25 82 PRO A O 1
ATOM 676 N N . ASP A 1 83 ? 0.322 -22.613 20.654 1.00 84.06 83 ASP A N 1
ATOM 677 C CA . ASP A 1 83 ? -0.552 -22.235 21.776 1.00 84.06 83 ASP A CA 1
ATOM 678 C C . ASP A 1 83 ? -0.131 -22.730 23.177 1.00 84.06 83 ASP A C 1
ATOM 680 O O . ASP A 1 83 ? -0.862 -22.513 24.144 1.00 84.06 83 ASP A O 1
ATOM 684 N N . SER A 1 84 ? 1.053 -23.325 23.336 1.00 84.25 84 SER A N 1
ATOM 685 C CA . SER A 1 84 ? 1.618 -23.737 24.640 1.00 84.25 84 SER A CA 1
ATOM 686 C C . SER A 1 84 ? 1.792 -22.581 25.634 1.00 84.25 84 SER A C 1
ATOM 688 O O . SER A 1 84 ? 1.735 -22.759 26.853 1.00 84.25 84 SER A O 1
ATOM 690 N N . TRP A 1 85 ? 1.947 -21.365 25.115 1.00 82.56 85 TRP A N 1
ATOM 691 C CA . TRP A 1 85 ? 1.990 -20.130 25.891 1.00 82.56 85 TRP A CA 1
ATOM 692 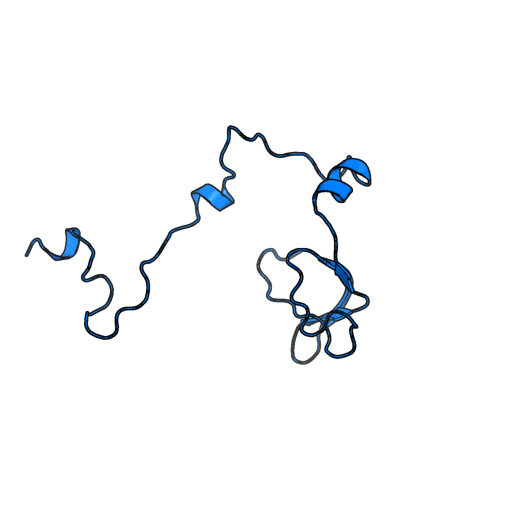C C . TRP A 1 85 ? 0.645 -19.781 26.550 1.00 82.56 85 TRP A C 1
ATOM 694 O O . TRP A 1 85 ? 0.616 -19.002 27.505 1.00 82.56 85 TRP A O 1
ATOM 704 N N . ARG A 1 86 ? -0.482 -20.338 26.079 1.00 86.44 86 ARG A N 1
ATOM 705 C CA . ARG A 1 86 ? -1.804 -20.037 26.638 1.00 86.44 86 ARG A CA 1
ATOM 706 C C . ARG A 1 86 ? -1.928 -20.626 28.038 1.00 86.44 86 ARG A C 1
ATOM 708 O O . ARG A 1 86 ? -1.906 -21.839 28.220 1.00 86.44 86 ARG A O 1
ATOM 715 N N . LEU A 1 87 ? -2.182 -19.770 29.026 1.00 83.00 87 LEU A N 1
ATOM 716 C CA . LEU A 1 87 ? -2.435 -20.184 30.413 1.00 83.00 87 LEU A CA 1
ATOM 717 C C . LEU A 1 87 ? -3.575 -21.211 30.532 1.00 83.00 87 LEU A C 1
ATOM 719 O O . LEU A 1 87 ? -3.526 -22.081 31.397 1.00 83.00 87 LEU A O 1
ATOM 723 N N . SER A 1 88 ? -4.565 -21.161 29.634 1.00 85.81 88 SER A N 1
ATOM 724 C CA . SER A 1 88 ? -5.664 -22.133 29.578 1.00 85.81 88 SER A CA 1
ATOM 725 C C . SER A 1 88 ? -5.211 -23.567 29.294 1.00 85.81 88 SER A C 1
ATOM 727 O O . SER A 1 88 ? -5.904 -24.498 29.683 1.00 85.81 88 SER A O 1
ATOM 729 N N . LYS A 1 89 ? -4.054 -23.765 28.651 1.00 76.25 89 LYS A N 1
ATOM 730 C CA . LYS A 1 89 ? -3.477 -25.090 28.388 1.00 76.25 89 LYS A CA 1
ATOM 731 C C . LYS A 1 89 ? -2.705 -25.662 29.578 1.00 76.25 89 LYS A C 1
ATOM 733 O O . LYS A 1 89 ? -2.417 -26.849 29.577 1.00 76.25 89 LYS A O 1
ATOM 738 N N . ARG A 1 90 ? -2.374 -24.841 30.582 1.00 72.69 90 ARG A N 1
ATOM 739 C CA . ARG A 1 90 ? -1.584 -25.254 31.756 1.00 72.69 90 ARG A CA 1
ATOM 740 C C . ARG A 1 90 ? -2.421 -25.842 32.894 1.00 72.69 90 ARG A C 1
ATOM 742 O O . ARG A 1 90 ? -1.852 -26.319 33.864 1.00 72.69 90 ARG A O 1
ATOM 749 N N . ARG A 1 91 ? -3.754 -25.771 32.811 1.00 66.81 91 ARG A N 1
ATOM 750 C CA . ARG A 1 91 ? -4.658 -26.389 33.790 1.00 66.81 91 ARG A CA 1
ATOM 751 C C . ARG A 1 91 ? -5.175 -27.702 33.207 1.00 66.81 91 ARG A C 1
ATOM 753 O O . ARG A 1 91 ? -6.158 -27.701 32.472 1.00 66.81 91 ARG A O 1
ATOM 760 N N . GLY A 1 92 ? -4.462 -28.774 33.525 1.00 56.50 92 GLY A N 1
ATOM 761 C CA . GLY A 1 92 ? -4.784 -30.174 33.271 1.00 56.50 92 GLY A CA 1
ATOM 762 C C . GLY A 1 92 ? -3.995 -31.007 34.260 1.00 56.50 92 GLY A C 1
ATOM 763 O O . GLY A 1 92 ? -2.768 -30.776 34.315 1.00 56.50 92 GLY A O 1
#

Sequence (92 aa):
MVEGQPVYIHPASALFNKNPEWVIYQELVLTTKEYMRNVMAIDPKWLVELAPAFFKKGDPTKLTKQKKAQKIEPLHDRFNPPDSWRLSKRRG

Secondary structure (DSSP, 8-state):
--TT---EE-TTSTTTTT--SSEEEEEEEESSSEEEEEEEE--HHHHHHH-TTT--PPPTTS--HHHHHPPP-PPP-SSS-TTTT-GGGS--

Radius of gyration: 19.82 Å; chains: 1; bounding box: 27×48×49 Å

Organism: Aphanomyces astaci (NCBI:txid112090)